Protein AF-A0A447XAI4-F1 (afdb_monomer_lite)

InterPro domains:
  IPR029058 Alpha/Beta hydrolase fold [G3DSA:3.40.50.1820] (18-54)

Organism: Escherichia coli (NCBI:txid562)

pLDDT: mean 91.18, std 10.71, range [53.88, 97.81]

Structure (mmCIF, N/CA/C/O backbone):
data_AF-A0A447XAI4-F1
#
_entry.id   AF-A0A447XAI4-F1
#
loop_
_atom_site.group_PDB
_atom_site.id
_atom_site.type_symbol
_atom_site.label_atom_id
_atom_site.label_alt_id
_atom_site.label_comp_id
_atom_site.label_asym_id
_atom_site.label_entity_id
_atom_site.label_seq_id
_atom_site.pdbx_PDB_ins_code
_atom_site.Cartn_x
_atom_site.Cartn_y
_atom_site.Cartn_z
_atom_site.occupancy
_atom_site.B_iso_or_equiv
_atom_site.auth_seq_id
_atom_site.auth_comp_id
_atom_site.auth_asym_id
_atom_site.auth_atom_id
_atom_site.pdbx_PDB_model_num
ATOM 1 N N . MET A 1 1 ? 12.530 -7.824 4.131 1.00 53.91 1 MET A N 1
ATOM 2 C CA . MET A 1 1 ? 11.583 -6.711 4.354 1.00 53.91 1 MET A CA 1
ATOM 3 C C . MET A 1 1 ? 12.000 -6.059 5.656 1.00 53.91 1 MET A C 1
ATOM 5 O O . MET A 1 1 ? 12.290 -6.791 6.587 1.00 53.91 1 MET A O 1
ATOM 9 N N . THR A 1 2 ? 12.177 -4.744 5.696 1.00 53.88 2 THR A N 1
ATOM 10 C CA . THR A 1 2 ? 12.552 -4.031 6.924 1.00 53.88 2 THR A CA 1
ATOM 11 C C . THR A 1 2 ? 11.321 -3.835 7.806 1.00 53.88 2 THR A C 1
ATOM 13 O O . THR A 1 2 ? 10.323 -3.307 7.327 1.00 53.88 2 THR A O 1
ATOM 16 N N . ASP A 1 3 ? 11.411 -4.205 9.086 1.00 65.81 3 ASP A N 1
ATOM 17 C CA . ASP A 1 3 ? 10.340 -4.034 10.092 1.00 65.81 3 ASP A CA 1
ATOM 18 C C . ASP A 1 3 ? 10.177 -2.583 10.576 1.00 65.81 3 ASP A C 1
ATOM 20 O O . ASP A 1 3 ? 9.364 -2.275 11.442 1.00 65.81 3 ASP A O 1
ATOM 24 N N . LYS A 1 4 ? 10.985 -1.668 10.036 1.00 83.69 4 LYS A N 1
ATOM 25 C CA . LYS A 1 4 ? 11.010 -0.263 10.424 1.00 83.69 4 LYS A CA 1
ATOM 26 C C . LYS A 1 4 ? 10.203 0.568 9.434 1.00 83.69 4 LYS A C 1
ATOM 28 O O . LYS A 1 4 ? 10.411 0.466 8.225 1.00 83.69 4 LYS A O 1
ATOM 33 N N . TRP A 1 5 ? 9.335 1.420 9.968 1.00 92.31 5 TRP A N 1
ATOM 34 C CA . TRP A 1 5 ? 8.552 2.385 9.205 1.00 92.31 5 TRP A CA 1
ATOM 35 C C . TRP A 1 5 ? 9.461 3.309 8.375 1.00 92.31 5 TRP A C 1
ATOM 37 O O . TRP A 1 5 ? 10.275 4.053 8.926 1.00 92.31 5 TRP A O 1
ATOM 47 N N . ASP A 1 6 ? 9.338 3.224 7.047 1.00 91.31 6 ASP A N 1
ATOM 48 C CA . ASP A 1 6 ? 10.215 3.865 6.055 1.00 91.31 6 ASP A CA 1
ATOM 49 C C . ASP A 1 6 ? 9.558 5.059 5.336 1.00 91.31 6 ASP A C 1
ATOM 51 O O . ASP A 1 6 ? 10.101 5.566 4.353 1.00 91.31 6 ASP A O 1
ATOM 55 N N . LYS A 1 7 ? 8.383 5.515 5.795 1.00 94.06 7 LYS A N 1
ATOM 56 C CA . LYS A 1 7 ? 7.624 6.593 5.140 1.00 94.06 7 LYS A CA 1
ATOM 57 C C . LYS A 1 7 ? 8.020 7.972 5.653 1.00 94.06 7 LYS A C 1
ATOM 59 O O . LYS A 1 7 ? 8.422 8.147 6.798 1.00 94.06 7 LYS A O 1
ATOM 64 N N . THR A 1 8 ? 7.811 8.977 4.808 1.00 95.44 8 THR A N 1
ATOM 65 C CA . THR A 1 8 ? 8.055 10.399 5.104 1.00 95.44 8 THR A CA 1
ATOM 66 C C . THR A 1 8 ? 6.996 11.039 6.011 1.00 95.44 8 THR A C 1
ATOM 68 O O . THR A 1 8 ? 7.086 12.222 6.325 1.00 95.44 8 THR A O 1
ATOM 71 N N . PHE A 1 9 ? 5.986 10.277 6.429 1.00 95.25 9 PHE A N 1
ATOM 72 C CA . PHE A 1 9 ? 4.882 10.704 7.288 1.00 95.25 9 PHE A CA 1
ATOM 73 C C . PHE A 1 9 ? 4.701 9.713 8.439 1.00 95.25 9 PHE A C 1
ATOM 75 O O . PHE A 1 9 ? 5.173 8.586 8.347 1.00 95.25 9 PHE A O 1
ATOM 82 N N . ALA A 1 10 ? 4.025 10.109 9.519 1.00 96.44 10 ALA A N 1
ATOM 83 C CA . ALA A 1 10 ? 3.811 9.241 10.678 1.00 96.44 10 ALA A CA 1
ATOM 84 C C . ALA A 1 10 ? 2.840 8.087 10.377 1.00 96.44 10 ALA A C 1
ATOM 86 O O . ALA A 1 10 ? 1.861 8.252 9.648 1.00 96.44 10 ALA A O 1
ATOM 87 N N . GLU A 1 11 ? 3.083 6.928 10.986 1.00 95.12 11 GLU A N 1
ATOM 88 C CA . GLU A 1 11 ? 2.156 5.802 10.918 1.00 95.12 11 GLU A CA 1
ATOM 89 C C . GLU A 1 11 ? 0.835 6.127 11.632 1.00 95.12 11 GLU A C 1
ATOM 91 O O . GLU A 1 11 ? 0.810 6.723 12.711 1.00 95.12 11 GLU A O 1
ATOM 96 N N . SER A 1 12 ? -0.285 5.725 11.029 1.00 96.69 12 SER A N 1
ATOM 97 C CA . SER A 1 12 ? -1.618 5.946 11.588 1.00 96.69 12 SER A CA 1
ATOM 98 C C . SER A 1 12 ? -2.144 4.687 12.262 1.00 96.69 12 SER A C 1
ATOM 100 O O . SER A 1 12 ? -2.314 3.650 11.629 1.00 96.69 12 SER A O 1
ATOM 102 N N . GLN A 1 13 ? -2.538 4.809 13.530 1.00 96.31 13 GLN A N 1
ATOM 103 C CA . GLN A 1 13 ? -3.128 3.702 14.289 1.00 96.31 13 GLN A CA 1
ATOM 104 C C . GLN A 1 13 ? -4.529 3.289 13.809 1.00 96.31 13 GLN A C 1
ATOM 106 O O . GLN A 1 13 ? -5.041 2.266 14.259 1.00 96.31 13 GLN A O 1
ATOM 111 N N . LYS A 1 14 ? -5.153 4.053 12.900 1.00 96.81 14 LYS A N 1
ATOM 112 C CA . LYS A 1 14 ? -6.503 3.791 12.365 1.00 96.81 14 LYS A CA 1
ATOM 113 C C . LYS A 1 14 ? -6.516 2.846 11.157 1.00 96.81 14 LYS A C 1
ATOM 115 O O . LYS A 1 14 ? -7.594 2.459 10.703 1.00 96.81 14 LYS A O 1
ATOM 120 N N . VAL A 1 15 ? -5.347 2.493 10.624 1.00 96.62 15 VAL A N 1
ATOM 121 C CA . VAL A 1 15 ? -5.214 1.648 9.432 1.00 96.62 15 VAL A CA 1
ATOM 122 C C . VAL A 1 15 ? -4.270 0.480 9.690 1.00 96.62 15 VAL A C 1
ATOM 124 O O . VAL A 1 15 ? -3.321 0.605 10.458 1.00 96.62 15 VAL A O 1
ATOM 127 N N . ASP A 1 16 ? -4.542 -0.648 9.045 1.00 94.44 16 ASP A N 1
ATOM 128 C CA . ASP A 1 16 ? -3.583 -1.733 8.877 1.00 94.44 16 ASP A CA 1
ATOM 129 C C . ASP A 1 16 ? -2.741 -1.433 7.635 1.00 94.44 16 ASP A C 1
ATOM 131 O O . ASP A 1 16 ? -3.289 -1.194 6.552 1.00 94.44 16 ASP A O 1
ATOM 135 N N . HIS A 1 17 ? -1.418 -1.451 7.787 1.00 95.50 17 HIS A N 1
ATOM 136 C CA . HIS A 1 17 ? -0.461 -1.257 6.700 1.00 95.50 17 HIS A CA 1
ATOM 137 C C . HIS A 1 17 ? 0.269 -2.565 6.393 1.00 95.50 17 HIS A C 1
ATOM 139 O O . HIS A 1 17 ? 0.693 -3.281 7.299 1.00 95.50 17 HIS A O 1
ATOM 145 N N . ARG A 1 18 ? 0.421 -2.891 5.105 1.00 93.81 18 ARG A N 1
ATOM 146 C CA . ARG A 1 18 ? 1.299 -3.984 4.663 1.00 93.81 18 ARG A CA 1
ATOM 147 C C . ARG A 1 18 ? 1.891 -3.721 3.287 1.00 93.81 18 ARG A C 1
ATOM 149 O O . ARG A 1 18 ? 1.219 -3.173 2.412 1.00 93.81 18 ARG A O 1
ATOM 156 N N . LYS A 1 19 ? 3.116 -4.198 3.059 1.00 94.69 19 LYS A N 1
ATOM 157 C CA . LYS A 1 19 ? 3.688 -4.278 1.709 1.00 94.69 19 LYS A CA 1
ATOM 158 C C . LYS A 1 19 ? 3.036 -5.433 0.945 1.00 94.69 19 LYS A C 1
ATOM 160 O O . LYS A 1 19 ? 2.848 -6.521 1.488 1.00 94.69 19 LYS A O 1
ATOM 165 N N . VAL A 1 20 ? 2.695 -5.191 -0.313 1.00 95.69 20 VAL A N 1
ATOM 166 C CA . VAL A 1 20 ? 2.146 -6.189 -1.239 1.00 95.69 20 VAL A CA 1
ATOM 167 C C . VAL A 1 20 ? 2.990 -6.236 -2.504 1.00 95.69 20 VAL A C 1
ATOM 169 O O . VAL A 1 20 ? 3.555 -5.221 -2.909 1.00 95.69 20 VAL A O 1
ATOM 172 N N . SER A 1 21 ? 3.033 -7.403 -3.139 1.00 96.88 21 SER A N 1
ATOM 173 C CA . SER A 1 21 ? 3.686 -7.605 -4.431 1.00 96.88 21 SER A CA 1
ATOM 174 C C . SER A 1 21 ? 2.721 -8.298 -5.379 1.00 96.88 21 SER A C 1
ATOM 176 O O . SER A 1 21 ? 2.059 -9.258 -4.981 1.00 96.88 21 SER A O 1
ATOM 178 N N . PHE A 1 22 ? 2.626 -7.826 -6.619 1.00 96.44 22 PHE A N 1
ATOM 179 C CA . PHE A 1 22 ? 1.735 -8.410 -7.622 1.00 96.44 22 PHE A CA 1
ATOM 180 C C . PHE A 1 22 ? 2.300 -8.231 -9.040 1.00 96.44 22 PHE A C 1
ATOM 182 O O . PHE A 1 22 ? 2.893 -7.189 -9.333 1.00 96.44 22 PHE A O 1
ATOM 189 N N . PRO A 1 23 ? 2.143 -9.224 -9.932 1.00 97.75 23 PRO A N 1
ATOM 190 C CA . PRO A 1 23 ? 2.550 -9.088 -11.324 1.00 97.75 23 PRO A CA 1
ATOM 191 C C . PRO A 1 23 ? 1.566 -8.201 -12.096 1.00 97.75 23 PRO A C 1
ATOM 193 O O . PRO A 1 23 ? 0.354 -8.251 -11.875 1.00 97.75 23 PRO A O 1
ATOM 196 N N . ASN A 1 24 ? 2.077 -7.417 -13.043 1.00 96.25 24 ASN A N 1
ATOM 197 C CA . ASN A 1 24 ? 1.255 -6.792 -14.077 1.00 96.25 24 ASN A CA 1
ATOM 198 C C . ASN A 1 24 ? 1.171 -7.686 -15.332 1.00 96.25 24 ASN A C 1
ATOM 200 O O . ASN A 1 24 ? 1.854 -8.703 -15.445 1.00 96.25 24 ASN A O 1
ATOM 204 N N . ARG A 1 25 ? 0.356 -7.285 -16.318 1.00 97.62 25 ARG A N 1
ATOM 205 C CA . ARG A 1 25 ? 0.156 -8.037 -17.577 1.00 97.62 25 ARG A CA 1
ATOM 206 C C . ARG A 1 25 ? 1.423 -8.257 -18.418 1.00 97.62 25 ARG A C 1
ATOM 208 O O . ARG A 1 25 ? 1.387 -9.039 -19.358 1.00 97.62 25 ARG A O 1
ATOM 215 N N . TYR A 1 26 ? 2.509 -7.550 -18.110 1.00 97.62 26 TYR A N 1
ATOM 216 C CA . TYR A 1 26 ? 3.802 -7.656 -18.787 1.00 97.62 26 TYR A CA 1
ATOM 217 C C . TYR A 1 26 ? 4.792 -8.557 -18.032 1.00 97.62 26 TYR A C 1
ATOM 219 O O . TYR A 1 26 ? 5.953 -8.637 -18.416 1.00 97.62 26 TYR A O 1
ATOM 227 N N . GLY A 1 27 ? 4.362 -9.205 -16.943 1.00 96.88 27 GLY A N 1
ATOM 228 C CA . GLY A 1 27 ? 5.225 -10.051 -16.115 1.00 96.88 27 GLY A CA 1
ATOM 229 C C . GLY A 1 27 ? 6.145 -9.275 -15.167 1.00 96.88 27 GLY A C 1
ATOM 230 O O . GLY A 1 27 ? 7.000 -9.877 -14.525 1.00 96.88 27 GLY A O 1
ATOM 231 N N . ILE A 1 28 ? 5.975 -7.954 -15.043 1.00 97.44 28 ILE A N 1
ATOM 232 C CA . ILE A 1 28 ? 6.745 -7.136 -14.100 1.00 97.44 28 ILE A CA 1
ATOM 233 C C . ILE A 1 28 ? 6.061 -7.202 -12.735 1.00 97.44 28 ILE A C 1
ATOM 235 O O . ILE A 1 28 ? 4.888 -6.840 -12.607 1.00 97.44 28 ILE A O 1
ATOM 239 N N . THR A 1 29 ? 6.796 -7.626 -11.709 1.00 97.81 29 THR A N 1
ATOM 240 C CA . THR A 1 29 ? 6.323 -7.586 -10.321 1.00 97.81 29 THR A CA 1
ATOM 241 C C . THR A 1 29 ? 6.430 -6.170 -9.777 1.00 97.81 29 THR A C 1
ATOM 243 O O . THR A 1 29 ? 7.525 -5.626 -9.644 1.00 97.81 29 THR A O 1
ATOM 246 N N . LEU A 1 30 ? 5.284 -5.582 -9.444 1.00 96.31 30 LEU A N 1
ATOM 247 C CA . LEU A 1 30 ? 5.198 -4.296 -8.764 1.00 96.31 30 LEU A CA 1
ATOM 248 C C . LEU A 1 30 ? 5.101 -4.515 -7.255 1.00 96.31 30 LEU A C 1
ATOM 250 O O . LEU A 1 30 ? 4.536 -5.511 -6.800 1.00 96.31 30 LEU A O 1
ATOM 254 N N . VAL A 1 31 ? 5.629 -3.562 -6.490 1.00 95.94 31 VAL A N 1
ATOM 255 C CA . VAL A 1 31 ? 5.506 -3.508 -5.030 1.00 95.94 31 VAL A CA 1
ATOM 256 C C . VAL A 1 31 ? 4.715 -2.261 -4.661 1.00 95.94 31 VAL A C 1
ATOM 258 O O . VAL A 1 31 ? 4.928 -1.198 -5.241 1.00 95.94 31 VAL A O 1
ATOM 261 N N . GLY A 1 32 ? 3.812 -2.386 -3.694 1.00 95.00 32 GLY A N 1
ATOM 262 C CA . GLY A 1 32 ? 3.033 -1.266 -3.176 1.00 95.00 32 GLY A CA 1
ATOM 263 C C . GLY A 1 32 ? 2.778 -1.379 -1.680 1.00 95.00 32 GLY A C 1
ATOM 264 O O . GLY A 1 32 ? 2.927 -2.446 -1.082 1.00 95.00 32 GLY A O 1
ATOM 265 N N . ASP A 1 33 ? 2.373 -0.265 -1.082 1.00 95.94 33 ASP A N 1
ATOM 266 C CA . ASP A 1 33 ? 1.887 -0.204 0.291 1.00 95.94 33 ASP A CA 1
ATOM 267 C C . ASP A 1 33 ? 0.352 -0.229 0.279 1.00 95.94 33 ASP A C 1
ATOM 269 O O . ASP A 1 33 ? -0.288 0.628 -0.331 1.00 95.94 33 ASP A O 1
ATOM 273 N N . LEU A 1 34 ? -0.245 -1.227 0.933 1.00 96.38 34 LEU A N 1
ATOM 274 C CA . LEU A 1 34 ? -1.693 -1.348 1.085 1.00 96.38 34 LEU A CA 1
ATOM 275 C C . LEU A 1 34 ? -2.112 -0.831 2.461 1.00 96.38 34 LEU A C 1
ATOM 277 O O . LEU A 1 34 ? -1.588 -1.290 3.477 1.00 96.38 34 LEU A O 1
ATOM 281 N N . TYR A 1 35 ? -3.101 0.061 2.475 1.00 96.81 35 TYR A N 1
ATOM 282 C CA . TYR A 1 35 ? -3.702 0.621 3.682 1.00 96.81 35 TYR A CA 1
ATOM 283 C C . TYR A 1 35 ? -5.172 0.209 3.769 1.00 96.81 35 TYR A C 1
ATOM 285 O O . TYR A 1 35 ? -5.952 0.488 2.857 1.00 96.81 35 TYR A O 1
ATOM 293 N N . LEU A 1 36 ? -5.558 -0.450 4.862 1.00 95.75 36 LEU A N 1
ATOM 294 C CA . LEU A 1 36 ? -6.936 -0.877 5.121 1.00 95.75 36 LEU A CA 1
ATOM 295 C C . LEU A 1 36 ? -7.457 -0.222 6.407 1.00 95.75 36 LEU A C 1
ATOM 297 O O . LEU A 1 36 ? -6.767 -0.283 7.420 1.00 95.75 36 LEU A O 1
ATOM 301 N N . PRO A 1 37 ? -8.669 0.357 6.436 1.00 96.06 37 PRO A N 1
ATOM 302 C CA . PRO A 1 37 ? -9.263 0.836 7.685 1.00 96.06 37 PRO A CA 1
ATOM 303 C C . PRO A 1 37 ? -9.428 -0.316 8.680 1.00 96.06 37 PRO A C 1
ATOM 305 O O . PRO A 1 37 ? -9.957 -1.362 8.298 1.00 96.06 37 PRO A O 1
ATOM 308 N N . LYS A 1 38 ? -9.006 -0.147 9.939 1.00 94.12 38 LYS A N 1
ATOM 309 C CA . LYS A 1 38 ? -9.161 -1.197 10.968 1.00 94.12 38 LYS A CA 1
ATOM 310 C C . LYS A 1 38 ? -10.631 -1.502 11.265 1.00 94.12 38 LYS A C 1
ATOM 312 O O . LYS A 1 38 ? -11.019 -2.660 11.363 1.00 94.12 38 LYS A O 1
ATOM 317 N N . ASP A 1 39 ? -11.459 -0.464 11.320 1.00 92.38 39 ASP A N 1
ATOM 318 C CA . ASP A 1 39 ? -12.897 -0.573 11.577 1.00 92.38 39 ASP A CA 1
ATOM 319 C C . ASP A 1 39 ? -13.689 -0.838 10.283 1.00 92.38 39 ASP A C 1
ATOM 321 O O . ASP A 1 39 ? -14.371 0.030 9.730 1.00 92.38 39 ASP A O 1
ATOM 325 N N . ARG A 1 40 ? -13.502 -2.035 9.717 1.00 89.81 40 ARG A N 1
ATOM 326 C CA . ARG A 1 40 ? -14.156 -2.450 8.462 1.00 89.81 40 ARG A CA 1
ATOM 327 C C . ARG A 1 40 ? -15.063 -3.672 8.593 1.00 89.81 40 ARG A C 1
ATOM 329 O O . ARG A 1 40 ? -15.915 -3.855 7.727 1.00 89.81 40 ARG A O 1
ATOM 336 N N . GLY A 1 41 ? -14.912 -4.483 9.642 1.00 89.56 41 GLY A N 1
ATOM 337 C CA . GLY A 1 41 ? -15.561 -5.798 9.723 1.00 89.56 41 GLY A CA 1
ATOM 338 C C . GLY A 1 41 ? -15.295 -6.636 8.462 1.00 89.56 41 GLY A C 1
ATOM 339 O O . GLY A 1 41 ? -14.233 -6.517 7.852 1.00 89.56 41 GLY A O 1
ATOM 340 N N . ASP A 1 42 ? -16.286 -7.410 8.020 1.00 88.94 42 ASP A N 1
ATOM 341 C CA . ASP A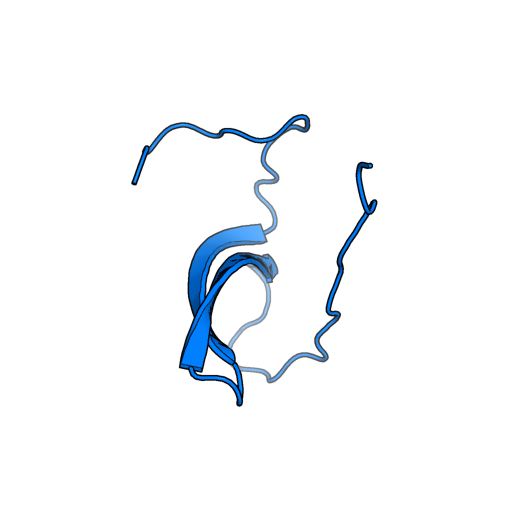 1 42 ? -16.167 -8.301 6.850 1.00 88.94 42 ASP A CA 1
ATOM 342 C C . ASP A 1 42 ? -16.718 -7.703 5.544 1.00 88.94 42 ASP A C 1
ATOM 344 O O . ASP A 1 42 ? -16.903 -8.394 4.537 1.00 88.94 42 ASP A O 1
ATOM 348 N N . ARG A 1 43 ? -17.014 -6.400 5.528 1.00 90.31 43 ARG A N 1
ATOM 349 C CA . ARG A 1 43 ? -17.635 -5.762 4.363 1.00 90.31 43 ARG A CA 1
ATOM 350 C C . ARG A 1 43 ? -16.610 -5.495 3.259 1.00 90.31 43 ARG A C 1
ATOM 352 O O . ARG A 1 43 ? -15.481 -5.073 3.514 1.00 90.31 43 ARG A O 1
ATOM 359 N N . LYS A 1 44 ? -17.030 -5.645 2.002 1.00 92.69 44 LYS A N 1
ATOM 360 C CA . LYS A 1 44 ? -16.246 -5.156 0.861 1.00 92.69 44 LYS A CA 1
ATOM 361 C C . LYS A 1 44 ? -16.252 -3.629 0.854 1.00 92.69 44 LYS A C 1
ATOM 363 O O . LYS A 1 44 ? -17.299 -3.006 1.007 1.00 92.69 44 LYS A O 1
ATOM 368 N N . LEU A 1 45 ? -15.077 -3.039 0.665 1.00 94.38 45 LEU A N 1
ATOM 369 C CA . LEU A 1 45 ? -14.887 -1.595 0.580 1.00 94.38 45 LEU A CA 1
ATOM 370 C C . LEU A 1 45 ? -14.590 -1.189 -0.863 1.00 94.38 45 LEU A C 1
ATOM 372 O O . LEU A 1 45 ? -13.955 -1.939 -1.606 1.00 94.38 45 LEU A O 1
ATOM 376 N N . ALA A 1 46 ? -15.002 0.022 -1.235 1.00 96.06 46 ALA A N 1
ATOM 377 C CA . ALA A 1 46 ? -14.443 0.679 -2.407 1.00 96.06 46 ALA A CA 1
ATOM 378 C C . ALA A 1 46 ? -12.934 0.899 -2.203 1.00 96.06 46 ALA A C 1
ATOM 380 O O . ALA A 1 46 ? -12.477 1.130 -1.081 1.00 96.06 46 ALA A O 1
ATOM 381 N N . ALA A 1 47 ? -12.169 0.827 -3.290 1.00 96.06 47 ALA A N 1
ATOM 382 C CA . ALA A 1 47 ? -10.720 0.977 -3.272 1.00 96.06 47 ALA A CA 1
ATOM 383 C C . ALA A 1 47 ? -10.287 2.183 -4.109 1.0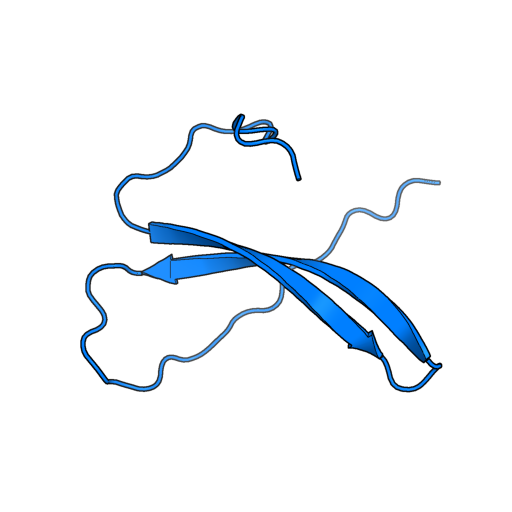0 96.06 47 ALA A C 1
ATOM 385 O O . ALA A 1 47 ? -10.939 2.540 -5.089 1.00 96.06 47 ALA A O 1
ATOM 386 N N . ILE A 1 48 ? -9.159 2.779 -3.728 1.00 97.44 48 ILE A N 1
ATOM 387 C CA . ILE A 1 48 ? -8.511 3.871 -4.454 1.00 97.44 48 ILE A CA 1
ATOM 388 C C . ILE A 1 48 ? -7.080 3.431 -4.7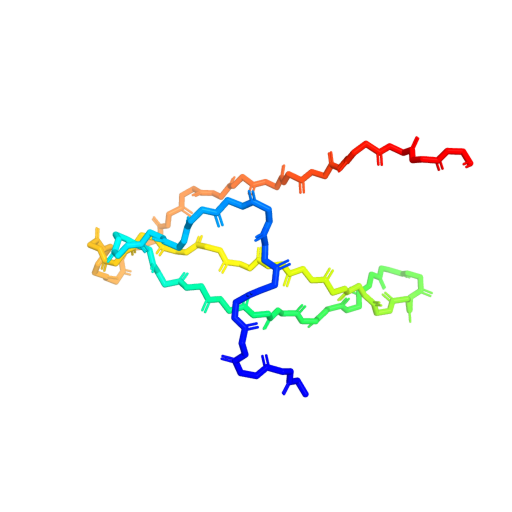52 1.00 97.44 48 ILE A C 1
ATOM 390 O O . ILE A 1 48 ? -6.370 2.982 -3.852 1.00 97.44 48 ILE A O 1
ATOM 394 N N . ALA A 1 49 ? -6.660 3.562 -6.008 1.00 96.25 49 ALA A N 1
ATOM 395 C CA . ALA A 1 49 ? -5.271 3.383 -6.411 1.00 96.25 49 ALA A CA 1
ATOM 396 C C . ALA A 1 49 ? -4.592 4.755 -6.499 1.00 96.25 49 ALA A C 1
ATOM 398 O O . ALA A 1 49 ? -5.117 5.663 -7.142 1.00 96.25 49 ALA A O 1
ATOM 399 N N . VAL A 1 50 ? -3.436 4.902 -5.851 1.00 96.25 50 VAL A N 1
ATOM 400 C CA . VAL A 1 50 ? -2.653 6.145 -5.829 1.00 96.25 50 VAL A CA 1
ATOM 401 C C . VAL A 1 50 ? -1.251 5.855 -6.353 1.00 96.25 50 VAL A C 1
ATOM 403 O O . VAL A 1 50 ? -0.6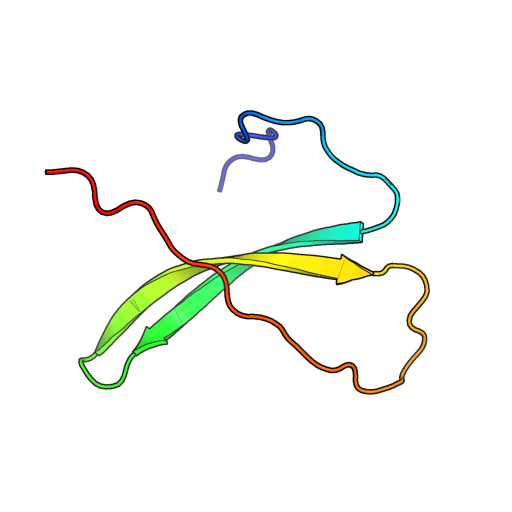22 4.882 -5.943 1.00 96.25 50 VAL A O 1
ATOM 406 N N . SER A 1 51 ? -0.759 6.698 -7.260 1.00 93.81 51 SER A N 1
ATOM 407 C CA . SER A 1 51 ? 0.578 6.592 -7.853 1.00 93.81 51 SER A CA 1
ATOM 408 C C . SER A 1 51 ? 1.136 7.973 -8.201 1.00 93.81 51 SER A C 1
ATOM 410 O O . SER A 1 51 ? 0.373 8.844 -8.614 1.00 93.81 51 SER A O 1
ATOM 412 N N . GLY A 1 52 ? 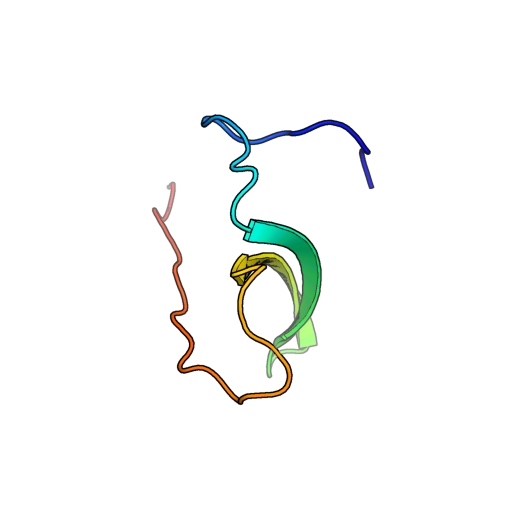2.456 8.147 -8.110 1.00 88.19 52 GLY A N 1
ATOM 413 C CA . GLY A 1 52 ? 3.176 9.361 -8.515 1.00 88.19 52 GLY A CA 1
ATOM 414 C C . GLY A 1 52 ? 4.209 9.807 -7.473 1.00 88.19 52 GLY A C 1
ATOM 415 O O . GLY A 1 52 ? 4.339 9.150 -6.439 1.00 88.19 52 GLY A O 1
ATOM 416 N N . PRO A 1 53 ? 4.914 10.931 -7.700 1.00 85.69 53 PRO A N 1
ATOM 417 C CA . PRO A 1 53 ? 5.153 11.588 -8.989 1.00 85.69 53 PRO A CA 1
ATOM 418 C C . PRO A 1 53 ? 6.121 10.775 -9.870 1.00 85.69 53 PRO A C 1
ATOM 420 O O . PRO A 1 53 ? 6.848 9.914 -9.380 1.00 85.69 53 PRO A O 1
ATOM 423 N N . LEU A 1 54 ? 6.142 11.040 -11.179 1.00 80.06 54 LEU A N 1
ATOM 424 C CA . LEU A 1 54 ? 7.166 10.480 -12.063 1.00 80.06 54 LEU A CA 1
ATOM 425 C C . LEU A 1 54 ? 8.432 11.337 -11.938 1.00 80.06 54 LEU A C 1
ATOM 427 O O . LEU A 1 54 ? 8.496 12.428 -12.504 1.00 80.06 54 LEU A O 1
ATOM 431 N N . ALA A 1 55 ? 9.409 10.868 -11.163 1.00 67.06 55 ALA A N 1
ATOM 432 C CA . ALA A 1 55 ? 10.731 11.484 -11.135 1.00 67.06 55 ALA A CA 1
ATOM 433 C C . ALA A 1 55 ? 11.441 11.227 -12.477 1.00 67.06 55 ALA A C 1
ATOM 435 O O . ALA A 1 55 ? 11.372 10.117 -13.007 1.00 67.06 55 ALA A O 1
ATOM 436 N N . ARG A 1 56 ? 12.050 12.278 -13.035 1.00 56.19 56 ARG A N 1
ATOM 437 C CA . ARG A 1 56 ? 12.923 12.202 -14.215 1.00 56.19 56 ARG A CA 1
ATOM 438 C C . ARG A 1 56 ? 14.286 11.638 -13.850 1.00 56.19 56 ARG A C 1
ATOM 440 O O . ARG A 1 56 ? 14.745 11.941 -12.727 1.00 56.19 56 ARG A O 1
#

Foldseek 3Di:
DDPDDPDPDDDDPQWDWDKDWDADPVRDIDIDIDIHGPPDPPDDDDDDDDDDDDDD

Radius of gyration: 13.78 Å; chains: 1; bounding box: 31×22×33 Å

Secondary s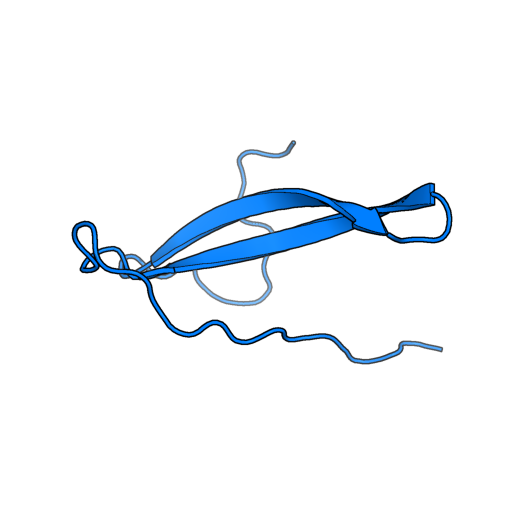tructure (DSSP, 8-state):
--SS---SSPPPTTEEEEEEEEE-TTSPEEEEEEEEESTTTT--------------

Sequence (56 aa):
MTDKWDKTFAESQKVDHRKVSFPNRYGITLVGDLYLPKDRGDRKLAAIAVSGPLAR